Protein AF-A0A965RHY1-F1 (afdb_monomer_lite)

Structure (mmCIF, N/CA/C/O backbone):
data_AF-A0A965RHY1-F1
#
_entry.id   AF-A0A965RHY1-F1
#
loop_
_atom_site.group_PDB
_atom_site.id
_atom_site.type_symbol
_atom_site.label_atom_id
_atom_site.label_alt_id
_atom_site.label_comp_id
_atom_site.label_asym_id
_atom_site.label_entity_id
_atom_site.label_seq_id
_atom_site.pdbx_PDB_ins_code
_atom_site.Cartn_x
_atom_site.Cartn_y
_atom_site.Cartn_z
_atom_site.occupancy
_atom_site.B_iso_or_equiv
_atom_site.auth_seq_id
_atom_site.auth_comp_id
_atom_site.auth_asym_id
_atom_site.auth_atom_id
_atom_site.pdbx_PDB_model_num
ATOM 1 N N . MET A 1 1 ? 20.161 7.215 13.502 1.00 44.31 1 MET A N 1
ATOM 2 C CA . MET A 1 1 ? 18.764 6.742 13.612 1.00 44.31 1 MET A CA 1
ATOM 3 C C . MET A 1 1 ? 18.771 5.265 13.236 1.00 44.31 1 MET A C 1
ATOM 5 O O . MET A 1 1 ? 19.071 4.962 12.093 1.00 44.31 1 MET A O 1
ATOM 9 N N . TYR A 1 2 ? 18.624 4.351 14.200 1.00 38.38 2 TYR A N 1
ATOM 10 C CA . TYR A 1 2 ? 18.704 2.904 13.936 1.00 38.38 2 TYR A CA 1
ATOM 11 C C . TYR A 1 2 ? 17.594 2.466 12.966 1.00 38.38 2 TYR A C 1
ATOM 13 O O . TYR A 1 2 ? 16.475 2.972 13.097 1.00 38.38 2 TYR A O 1
ATOM 21 N N . PRO A 1 3 ? 17.850 1.528 12.032 1.00 50.66 3 PRO A N 1
ATOM 22 C CA . PRO A 1 3 ? 16.794 0.978 11.198 1.00 50.66 3 PRO A CA 1
ATOM 23 C C . PRO A 1 3 ? 15.847 0.193 12.106 1.00 50.66 3 PRO A C 1
ATOM 25 O O . PRO A 1 3 ? 16.162 -0.893 12.596 1.00 50.66 3 PRO A O 1
ATOM 28 N N . LYS A 1 4 ? 14.680 0.773 12.382 1.00 58.09 4 LYS A N 1
ATOM 29 C CA . LYS A 1 4 ? 13.580 0.050 13.012 1.00 58.09 4 LYS A CA 1
ATOM 30 C C . LYS A 1 4 ? 13.244 -1.101 12.062 1.00 58.09 4 LYS A C 1
ATOM 32 O O . LYS A 1 4 ? 13.038 -0.859 10.875 1.00 58.09 4 LYS A O 1
ATOM 37 N N . LYS A 1 5 ? 13.236 -2.348 12.546 1.00 55.41 5 LYS A N 1
ATOM 38 C CA . LYS A 1 5 ? 12.717 -3.477 11.759 1.00 55.41 5 LYS A CA 1
ATOM 39 C C . LYS A 1 5 ? 11.286 -3.117 11.357 1.00 55.41 5 LYS A C 1
ATOM 41 O O . LYS A 1 5 ? 10.420 -3.071 12.229 1.00 55.41 5 LYS A O 1
ATOM 46 N N . LEU A 1 6 ? 11.077 -2.819 10.074 1.00 58.09 6 LEU A N 1
ATOM 47 C CA . LEU A 1 6 ? 9.761 -2.514 9.520 1.00 58.09 6 LEU A CA 1
ATOM 48 C C . LEU A 1 6 ? 8.877 -3.735 9.755 1.00 58.09 6 LEU A C 1
ATOM 50 O O . LEU A 1 6 ? 9.173 -4.832 9.269 1.00 58.09 6 LEU A O 1
ATOM 54 N N . LYS A 1 7 ? 7.826 -3.566 10.552 1.00 66.31 7 LYS A N 1
ATOM 55 C CA . LYS A 1 7 ? 6.870 -4.635 10.811 1.00 66.31 7 LYS A CA 1
ATOM 56 C C . LYS A 1 7 ? 5.794 -4.514 9.750 1.00 66.31 7 LYS A C 1
ATOM 58 O O . LYS A 1 7 ? 5.064 -3.530 9.710 1.00 66.31 7 LYS A O 1
ATOM 63 N N . GLU A 1 8 ? 5.675 -5.527 8.899 1.00 77.44 8 GLU A N 1
ATOM 64 C CA . GLU A 1 8 ? 4.622 -5.559 7.888 1.00 77.44 8 GLU A CA 1
ATOM 65 C C . GLU A 1 8 ? 3.244 -5.496 8.570 1.00 77.44 8 GLU A C 1
ATOM 67 O O . GLU A 1 8 ? 2.811 -6.434 9.246 1.00 77.44 8 GLU A O 1
ATOM 72 N N . LYS A 1 9 ? 2.579 -4.340 8.451 1.00 82.81 9 LYS A N 1
ATOM 73 C CA . LYS A 1 9 ? 1.241 -4.110 9.000 1.00 82.81 9 LYS A CA 1
ATOM 74 C C . LYS A 1 9 ? 0.193 -4.622 8.031 1.00 82.81 9 LYS A C 1
ATOM 76 O O . LYS A 1 9 ? 0.269 -4.350 6.831 1.00 82.81 9 LYS A O 1
ATOM 81 N N . LYS A 1 10 ? -0.839 -5.287 8.553 1.00 91.31 10 LYS A N 1
ATOM 82 C CA . LYS A 1 10 ? -2.036 -5.620 7.770 1.00 91.31 10 LYS A CA 1
ATOM 83 C C . LYS A 1 10 ? -2.688 -4.328 7.284 1.00 91.31 10 LYS A C 1
ATOM 85 O O . LYS A 1 10 ? -2.798 -3.374 8.053 1.00 91.31 10 LYS A O 1
ATOM 90 N N . ALA A 1 11 ? -3.104 -4.305 6.024 1.00 92.12 11 ALA A N 1
ATOM 91 C CA . ALA A 1 11 ? -3.707 -3.137 5.401 1.00 92.12 11 ALA A CA 1
ATOM 92 C C . ALA A 1 11 ? -5.084 -3.487 4.836 1.00 92.12 11 ALA A C 1
ATOM 94 O O . ALA A 1 11 ? -5.270 -4.515 4.180 1.00 92.12 11 ALA A O 1
ATOM 95 N N . ILE A 1 12 ? -6.048 -2.619 5.118 1.00 94.75 12 ILE A N 1
ATOM 96 C CA . ILE A 1 12 ? -7.376 -2.619 4.522 1.00 94.75 12 ILE A CA 1
ATOM 97 C C . ILE A 1 12 ? -7.433 -1.424 3.583 1.00 94.75 12 ILE A C 1
ATOM 99 O O . ILE A 1 12 ? -7.117 -0.310 3.987 1.00 94.75 12 ILE A O 1
ATOM 103 N N . PHE A 1 13 ? -7.863 -1.655 2.353 1.00 94.62 13 PHE A N 1
ATOM 104 C CA . PHE A 1 13 ? -8.031 -0.628 1.339 1.00 94.62 13 PHE A CA 1
ATOM 105 C C . PHE A 1 13 ? -9.522 -0.383 1.131 1.00 94.62 13 PHE A C 1
ATOM 107 O O . PHE A 1 13 ? -10.298 -1.325 0.968 1.00 94.62 13 PHE A O 1
ATOM 114 N N . VAL A 1 14 ? -9.932 0.879 1.153 1.00 94.44 14 VAL A N 1
ATOM 115 C CA . VAL A 1 14 ? -11.301 1.302 0.858 1.00 94.44 14 VAL A CA 1
ATOM 116 C C . VAL A 1 14 ? -11.298 2.098 -0.435 1.00 94.44 14 VAL A C 1
ATOM 118 O O . VAL A 1 14 ? -10.583 3.093 -0.576 1.00 94.44 14 VAL A O 1
ATOM 121 N N . THR A 1 15 ? -12.129 1.654 -1.371 1.00 93.00 15 THR A N 1
ATOM 122 C CA . THR A 1 15 ? -12.329 2.254 -2.688 1.00 93.00 15 THR A CA 1
ATOM 123 C C . THR A 1 15 ? -13.782 2.650 -2.883 1.00 93.00 15 THR A C 1
ATOM 125 O O . THR A 1 15 ? -14.691 2.120 -2.247 1.00 93.00 15 THR A O 1
ATOM 128 N N . GLY A 1 16 ? -14.006 3.621 -3.758 1.00 87.88 16 GLY A N 1
ATOM 129 C CA . GLY A 1 16 ? -15.337 4.086 -4.122 1.00 87.88 16 GLY A CA 1
ATOM 130 C C . GLY A 1 16 ? -15.288 5.491 -4.701 1.00 87.88 16 GLY A C 1
ATOM 131 O O . GLY A 1 16 ? -14.321 6.236 -4.496 1.00 87.88 16 GLY A O 1
ATOM 132 N N . LEU A 1 17 ? -16.333 5.850 -5.440 1.00 86.62 17 LEU A N 1
ATOM 133 C CA . LEU A 1 17 ? -16.474 7.191 -5.993 1.00 86.62 17 LEU A CA 1
ATOM 134 C C . LEU A 1 17 ? -16.688 8.228 -4.878 1.00 86.62 17 LEU A C 1
ATOM 136 O O . LEU A 1 17 ? -17.145 7.893 -3.775 1.00 86.62 17 LEU A O 1
ATOM 140 N N . PRO A 1 18 ? -16.383 9.513 -5.141 1.00 82.38 18 PRO A N 1
ATOM 141 C CA . PRO A 1 18 ? -16.827 10.584 -4.264 1.00 82.38 18 PRO A CA 1
ATOM 142 C C . PRO A 1 18 ? -18.327 10.446 -3.988 1.00 82.38 18 PRO A C 1
ATOM 144 O O . PRO A 1 18 ? -19.103 10.199 -4.903 1.00 82.38 18 PRO A O 1
ATOM 147 N N . ARG A 1 19 ? -18.727 10.632 -2.725 1.00 83.56 19 ARG A N 1
ATOM 148 C CA . ARG A 1 19 ? -20.122 10.521 -2.251 1.00 83.56 19 ARG A CA 1
ATOM 149 C C . ARG A 1 19 ? -20.704 9.098 -2.161 1.00 83.56 19 ARG A C 1
ATOM 151 O O . ARG A 1 19 ? -21.833 8.981 -1.707 1.00 83.56 19 ARG A O 1
ATOM 158 N N . ALA A 1 20 ? -19.934 8.033 -2.399 1.00 89.38 20 ALA A N 1
ATOM 159 C CA . ALA A 1 20 ? -20.353 6.639 -2.150 1.00 89.38 20 ALA A CA 1
ATOM 160 C C . ALA A 1 20 ? -20.236 6.206 -0.666 1.00 89.38 20 ALA A C 1
ATOM 162 O O . ALA A 1 20 ? -19.943 5.057 -0.351 1.00 89.38 20 ALA A O 1
ATOM 163 N N . MET A 1 21 ? -20.370 7.148 0.277 1.00 90.81 21 MET A N 1
ATOM 164 C CA . MET A 1 21 ? -20.262 6.904 1.729 1.00 90.81 21 MET A CA 1
ATOM 16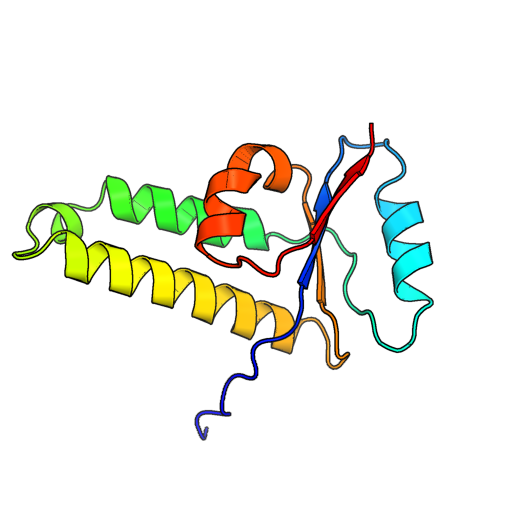5 C C . MET A 1 21 ? -18.956 6.229 2.207 1.00 90.81 21 MET A C 1
ATOM 167 O O . MET A 1 21 ? -18.888 5.726 3.327 1.00 90.81 21 MET A O 1
ATOM 171 N N . THR A 1 22 ? -17.875 6.285 1.423 1.00 91.69 22 THR A N 1
ATOM 172 C CA . THR A 1 22 ? -16.571 5.700 1.793 1.00 91.69 22 THR A CA 1
ATOM 173 C C . THR A 1 22 ? -16.006 6.285 3.087 1.00 91.69 22 THR A C 1
ATOM 175 O O . THR A 1 22 ? -15.486 5.549 3.918 1.00 91.69 22 THR A O 1
ATOM 178 N N . THR A 1 23 ? -16.172 7.591 3.322 1.00 92.38 23 THR A N 1
ATOM 179 C CA . THR A 1 23 ? -15.771 8.231 4.588 1.00 92.38 23 THR A CA 1
ATOM 180 C C . THR A 1 23 ? -16.566 7.696 5.786 1.00 92.38 23 THR A C 1
ATOM 182 O O . THR A 1 23 ? -15.985 7.479 6.845 1.00 92.38 23 THR A O 1
ATOM 185 N N . LEU A 1 24 ? -17.871 7.437 5.628 1.00 93.50 24 LEU A N 1
ATOM 186 C CA . LEU A 1 24 ? -18.691 6.853 6.696 1.00 93.50 24 LEU A CA 1
ATOM 187 C C . LEU A 1 24 ? -18.215 5.434 7.026 1.00 93.50 24 LEU A C 1
ATOM 189 O O . LEU A 1 24 ? -18.027 5.116 8.198 1.00 93.50 24 LEU A O 1
ATOM 193 N N . LEU A 1 25 ? -17.954 4.611 6.006 1.00 93.56 25 LEU A N 1
ATOM 194 C CA . LEU A 1 25 ? -17.392 3.273 6.197 1.00 93.56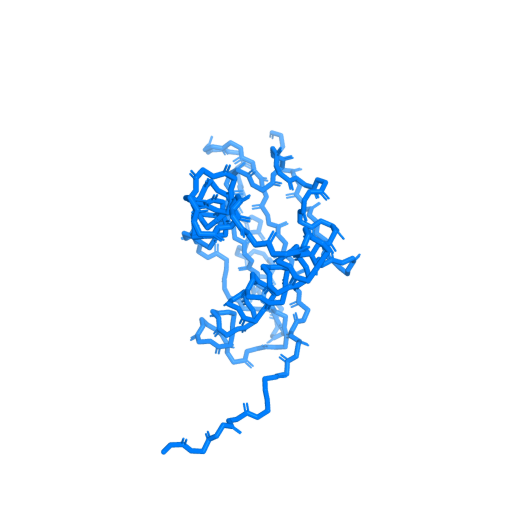 25 LEU A CA 1
ATOM 195 C C . LEU A 1 25 ? -16.048 3.331 6.937 1.00 93.56 25 LEU A C 1
ATOM 197 O O . LEU A 1 25 ? -15.842 2.575 7.885 1.00 93.56 25 LEU A O 1
ATOM 201 N N . CYS A 1 26 ? -15.152 4.243 6.548 1.00 94.12 26 CYS A N 1
ATOM 202 C CA . CYS A 1 26 ? -13.869 4.405 7.227 1.00 94.12 26 CYS A CA 1
ATOM 203 C C . CYS A 1 26 ? -14.039 4.786 8.701 1.00 94.12 26 CYS A C 1
ATOM 205 O O . CYS A 1 26 ? -13.362 4.207 9.547 1.00 94.12 26 CYS A O 1
ATOM 207 N N . ASN A 1 27 ? -14.979 5.678 9.022 1.00 94.06 27 ASN A N 1
ATOM 208 C CA . ASN A 1 27 ? -15.282 6.042 10.406 1.00 94.06 27 ASN A CA 1
ATOM 209 C C . ASN A 1 27 ? -15.838 4.852 11.204 1.00 94.06 27 ASN A C 1
ATOM 211 O O . ASN A 1 27 ? -15.427 4.630 12.341 1.00 94.06 27 ASN A O 1
ATOM 215 N N . ILE A 1 28 ? -16.718 4.038 10.611 1.00 94.75 28 ILE A N 1
ATOM 216 C CA . ILE A 1 28 ? -17.230 2.813 11.247 1.00 94.75 28 ILE A CA 1
ATOM 217 C C . ILE A 1 28 ? -16.081 1.837 11.531 1.00 94.75 28 ILE A C 1
ATOM 219 O O . ILE A 1 28 ? -15.952 1.357 12.654 1.00 94.75 28 ILE A O 1
ATOM 223 N N . LEU A 1 29 ? -15.203 1.585 10.557 1.00 94.25 29 LEU A N 1
ATOM 224 C CA . LEU A 1 29 ? -14.045 0.703 10.739 1.00 94.25 29 LEU A CA 1
ATOM 225 C C . LEU A 1 29 ? -13.058 1.249 11.783 1.00 94.25 29 LEU A C 1
ATOM 227 O O . LEU A 1 29 ? -12.528 0.481 12.587 1.00 94.25 29 LEU A O 1
ATOM 231 N N . ALA A 1 30 ? -12.848 2.566 11.815 1.00 92.50 30 ALA A N 1
ATOM 232 C CA . ALA A 1 30 ? -11.946 3.232 12.752 1.00 92.50 30 ALA A CA 1
ATOM 233 C C . ALA A 1 30 ? -12.414 3.177 14.220 1.00 92.50 30 ALA A C 1
ATOM 235 O O . ALA A 1 30 ? -11.584 3.363 15.116 1.00 92.50 30 ALA A O 1
ATOM 236 N N . ASN A 1 31 ? -13.693 2.859 14.487 1.00 94.31 31 ASN A N 1
ATOM 237 C CA . ASN A 1 31 ? -14.176 2.582 15.848 1.00 94.31 31 ASN A CA 1
ATOM 238 C C . ASN A 1 31 ? -13.499 1.347 16.464 1.00 94.31 31 ASN A C 1
ATOM 240 O O . ASN A 1 31 ? -13.401 1.237 17.684 1.00 94.31 31 ASN A O 1
ATOM 244 N N . ASN A 1 32 ? -12.993 0.417 15.648 1.00 95.56 32 ASN A N 1
ATOM 245 C CA . ASN A 1 32 ? -12.212 -0.699 16.162 1.00 95.56 32 ASN A CA 1
ATOM 246 C C . ASN A 1 32 ? -10.853 -0.187 16.698 1.00 95.56 32 ASN A C 1
ATOM 248 O O . ASN A 1 32 ? -10.093 0.443 15.950 1.00 95.56 32 ASN A O 1
ATOM 252 N N . PRO A 1 33 ? -10.470 -0.494 17.955 1.00 95.50 33 PRO A N 1
ATOM 253 C CA . PRO A 1 33 ? -9.205 -0.027 18.528 1.00 95.50 33 PRO A CA 1
ATOM 254 C C . PRO A 1 33 ? -7.972 -0.522 17.756 1.00 95.50 33 PRO A C 1
ATOM 256 O O . PRO A 1 33 ? -6.915 0.102 17.829 1.00 95.50 33 PRO A O 1
ATOM 259 N N . LYS A 1 34 ? -8.103 -1.597 16.968 1.00 95.50 34 LYS A N 1
ATOM 260 C CA . LYS A 1 34 ? -7.025 -2.161 16.146 1.00 95.50 34 LYS A CA 1
ATOM 261 C C . LYS A 1 34 ? -6.843 -1.480 14.788 1.00 95.50 34 LYS A C 1
ATOM 263 O O . LYS A 1 34 ? -5.806 -1.702 14.170 1.00 95.50 34 LYS A O 1
ATOM 268 N N . ILE A 1 35 ? -7.809 -0.689 14.313 1.00 95.50 35 ILE A N 1
ATOM 269 C CA . ILE A 1 35 ? -7.813 -0.109 12.957 1.00 95.50 35 ILE A CA 1
ATOM 270 C C . ILE A 1 35 ? -7.564 1.399 13.019 1.00 95.50 35 ILE A C 1
ATOM 272 O O . ILE A 1 35 ? -8.267 2.116 13.734 1.00 95.50 35 ILE A O 1
ATOM 276 N N . GLY A 1 36 ? -6.570 1.894 12.281 1.00 94.38 36 GLY A N 1
ATOM 277 C CA . GLY A 1 36 ? -6.228 3.321 12.219 1.00 94.38 36 GLY A CA 1
ATOM 278 C C . GLY A 1 36 ? -5.946 3.815 10.808 1.00 94.38 36 GLY A C 1
ATOM 279 O O . GLY A 1 36 ? -5.643 3.020 9.927 1.00 94.38 36 GLY A O 1
ATOM 280 N N . GLY A 1 37 ? -6.040 5.128 10.597 1.00 92.19 37 GLY A N 1
ATOM 281 C CA . GLY A 1 37 ? -6.068 5.737 9.264 1.00 92.19 37 GLY A CA 1
ATOM 282 C C . GLY A 1 37 ? -7.504 6.065 8.845 1.00 92.19 37 GLY A C 1
ATOM 283 O O . GLY A 1 37 ? -8.311 6.461 9.682 1.00 92.19 37 GLY A O 1
ATOM 284 N N . GLY A 1 38 ? -7.831 5.883 7.565 1.00 89.81 38 GLY A N 1
ATOM 285 C CA . GLY A 1 38 ? -9.173 6.121 7.008 1.00 89.81 38 GLY A CA 1
ATOM 286 C C . GLY A 1 38 ? -9.368 7.482 6.334 1.00 89.81 38 GLY A C 1
ATOM 287 O O . GLY A 1 38 ? -10.367 7.697 5.640 1.00 89.81 38 GLY A O 1
ATOM 288 N N . GLU A 1 39 ? -8.403 8.388 6.472 1.00 90.56 39 GLU A N 1
ATOM 289 C CA . GLU A 1 39 ? -8.330 9.602 5.662 1.00 90.56 39 GLU A CA 1
ATOM 290 C C . GLU A 1 39 ? -7.972 9.272 4.208 1.00 90.56 39 GLU A C 1
ATOM 292 O O . GLU A 1 39 ? -7.438 8.204 3.907 1.00 90.56 39 GLU A O 1
ATOM 297 N N . THR A 1 40 ? -8.300 10.178 3.283 1.00 92.25 40 THR A N 1
ATOM 298 C CA . THR A 1 40 ? -7.911 9.999 1.878 1.00 92.25 40 THR A CA 1
ATOM 299 C C . THR A 1 40 ? -6.391 10.054 1.784 1.00 92.25 40 THR A C 1
ATOM 301 O O . THR A 1 40 ? -5.810 11.087 2.110 1.00 92.25 40 THR A O 1
ATOM 304 N N . SER A 1 41 ? -5.754 8.976 1.331 1.00 93.31 41 SER A N 1
ATOM 305 C CA . SER A 1 41 ? -4.297 8.903 1.259 1.00 93.31 41 SER A CA 1
ATOM 306 C C . SER A 1 41 ? -3.780 9.146 -0.171 1.00 93.31 41 SER A C 1
ATOM 308 O O . SER A 1 41 ? -4.410 8.729 -1.150 1.00 93.31 41 SER A O 1
ATOM 310 N N . PRO A 1 42 ? -2.602 9.777 -0.324 1.00 94.38 42 PRO A N 1
ATOM 311 C CA . PRO A 1 42 ? -1.854 9.814 -1.579 1.00 94.38 42 PRO A CA 1
ATOM 312 C C . PRO A 1 42 ? -1.035 8.537 -1.842 1.00 94.38 42 PRO A C 1
ATOM 314 O O . PRO A 1 42 ? -0.289 8.493 -2.818 1.00 94.38 42 PRO A O 1
ATOM 317 N N . LEU A 1 43 ? -1.139 7.495 -1.003 1.00 94.69 43 LEU A N 1
ATOM 318 C CA . LEU A 1 43 ? -0.263 6.318 -1.078 1.00 94.69 43 LEU A CA 1
ATOM 319 C C . LEU A 1 43 ? -0.307 5.634 -2.450 1.00 94.69 43 LEU A C 1
ATOM 321 O O . LEU A 1 43 ? 0.730 5.234 -2.982 1.00 94.69 43 LEU A O 1
ATOM 325 N N . LEU A 1 44 ? -1.503 5.535 -3.036 1.00 93.81 44 LEU A N 1
ATOM 326 C CA . LEU A 1 44 ? -1.670 4.999 -4.382 1.00 93.81 44 LEU A CA 1
ATOM 327 C C . LEU A 1 44 ? -0.859 5.792 -5.411 1.00 93.81 44 LEU A C 1
ATOM 329 O O . LEU A 1 44 ? -0.201 5.189 -6.252 1.00 93.81 44 LEU A O 1
ATOM 333 N N . GLU A 1 45 ? -0.908 7.121 -5.349 1.00 93.62 45 GLU A N 1
ATOM 334 C CA . GLU A 1 45 ? -0.247 7.992 -6.323 1.00 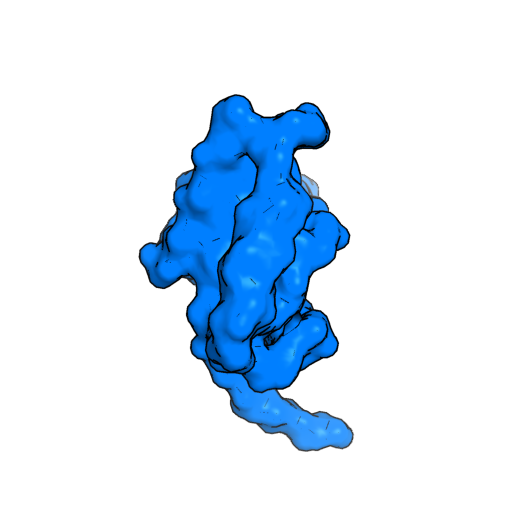93.62 45 GLU A CA 1
ATOM 335 C C . GLU A 1 45 ? 1.276 7.860 -6.234 1.00 93.62 45 GLU A C 1
ATOM 337 O O . GLU A 1 45 ? 1.956 7.861 -7.256 1.00 93.62 45 GLU A O 1
ATOM 342 N N . TYR A 1 46 ? 1.822 7.650 -5.032 1.00 94.94 46 TYR A N 1
ATOM 343 C CA . TYR A 1 46 ? 3.251 7.378 -4.856 1.00 94.94 46 TYR A CA 1
ATOM 344 C C . TYR A 1 46 ? 3.666 6.051 -5.491 1.00 94.94 46 TYR A C 1
ATOM 346 O O . TYR A 1 46 ? 4.631 5.993 -6.254 1.00 94.94 46 TYR A O 1
ATOM 354 N N . VAL A 1 47 ? 2.920 4.983 -5.206 1.00 93.44 47 VAL A N 1
ATOM 355 C CA . VAL A 1 47 ? 3.204 3.641 -5.731 1.00 93.44 47 VAL A CA 1
ATOM 356 C C . VAL A 1 47 ? 3.006 3.592 -7.251 1.00 93.44 47 VAL A C 1
ATOM 358 O O . VAL A 1 47 ? 3.815 3.010 -7.975 1.00 93.44 47 VAL A O 1
ATOM 361 N N . TYR A 1 48 ? 1.957 4.237 -7.755 1.00 90.44 48 TYR A N 1
ATOM 362 C CA . TYR A 1 48 ? 1.657 4.281 -9.180 1.00 90.44 48 TYR A CA 1
ATOM 363 C C . TYR A 1 48 ? 2.622 5.185 -9.956 1.00 90.44 48 TYR A C 1
ATOM 365 O O . TYR A 1 48 ? 3.108 4.791 -11.016 1.00 90.44 48 TYR A O 1
ATOM 373 N N . GLY A 1 49 ? 2.971 6.350 -9.408 1.00 92.50 49 GLY A N 1
ATOM 374 C CA . GLY A 1 49 ? 4.004 7.217 -9.975 1.00 92.50 49 GLY A CA 1
ATOM 375 C C . GLY A 1 49 ? 5.355 6.505 -10.064 1.00 92.50 49 GLY A C 1
ATOM 376 O O . GLY A 1 49 ? 6.024 6.565 -11.095 1.00 92.50 49 GLY A O 1
ATOM 377 N N . ALA A 1 50 ? 5.717 5.729 -9.038 1.00 93.56 50 ALA A N 1
ATOM 378 C CA . ALA A 1 50 ? 6.916 4.897 -9.079 1.00 93.56 50 ALA A CA 1
ATOM 379 C C . ALA A 1 50 ? 6.851 3.832 -10.188 1.00 93.56 50 ALA A C 1
ATOM 381 O O . ALA A 1 50 ? 7.836 3.630 -10.895 1.00 93.56 50 ALA A O 1
ATOM 382 N N . ARG A 1 51 ? 5.689 3.198 -10.402 1.00 91.56 51 ARG A N 1
ATOM 383 C CA . ARG A 1 51 ? 5.481 2.236 -11.502 1.00 91.56 51 ARG A CA 1
ATOM 384 C C . ARG A 1 51 ? 5.644 2.877 -12.880 1.00 91.56 51 ARG A C 1
ATOM 386 O O . ARG A 1 51 ? 6.204 2.255 -13.786 1.00 91.56 51 ARG A O 1
ATOM 393 N N . TYR A 1 52 ? 5.151 4.102 -13.049 1.00 91.75 52 TYR A N 1
ATOM 394 C CA . TYR A 1 52 ? 5.345 4.848 -14.288 1.00 91.75 52 TYR A CA 1
ATOM 395 C C . TYR A 1 52 ? 6.836 5.078 -14.563 1.00 91.75 52 TYR A C 1
ATOM 397 O O . TYR A 1 52 ? 7.291 4.811 -15.675 1.00 91.75 52 TYR A O 1
ATOM 405 N N . ASN A 1 53 ? 7.604 5.492 -13.551 1.00 93.56 53 ASN A N 1
ATOM 406 C CA . ASN A 1 53 ? 9.052 5.667 -13.687 1.00 93.56 53 ASN A CA 1
ATOM 407 C C . ASN A 1 53 ? 9.754 4.342 -13.994 1.00 93.56 53 ASN A C 1
ATOM 409 O O . ASN A 1 53 ? 10.510 4.272 -14.955 1.00 93.56 53 ASN A O 1
ATOM 413 N N . PHE A 1 54 ? 9.413 3.267 -13.279 1.00 92.12 54 PHE A N 1
ATOM 414 C CA . PHE A 1 54 ? 9.949 1.930 -13.546 1.00 92.12 54 PHE A CA 1
ATOM 415 C C . PHE A 1 54 ? 9.819 1.521 -15.024 1.00 92.12 54 PHE A C 1
ATOM 417 O O . PHE A 1 54 ? 10.739 0.956 -15.598 1.00 92.12 54 PHE A O 1
ATOM 424 N N . SER A 1 55 ? 8.704 1.870 -15.669 1.00 90.06 55 SER A N 1
ATOM 425 C CA . SER A 1 55 ? 8.453 1.503 -17.070 1.00 90.06 55 SER A CA 1
ATOM 426 C C . SER A 1 55 ? 9.182 2.399 -18.085 1.00 90.06 55 SER A C 1
ATOM 428 O O . SER A 1 55 ? 9.381 2.006 -19.236 1.00 90.06 55 SER A O 1
ATOM 430 N N . ASN A 1 56 ? 9.543 3.627 -17.704 1.00 91.94 56 ASN A N 1
ATOM 431 C CA . ASN A 1 56 ? 9.968 4.660 -18.653 1.00 91.94 56 ASN A CA 1
ATOM 432 C C . ASN A 1 56 ? 11.433 5.074 -18.522 1.00 91.94 56 ASN A C 1
ATOM 434 O O . ASN A 1 56 ? 12.024 5.475 -19.528 1.00 91.94 56 ASN A O 1
ATOM 438 N N . THR A 1 57 ? 12.010 4.942 -17.332 1.00 92.00 57 THR A N 1
ATOM 439 C CA . THR A 1 57 ? 13.368 5.370 -17.002 1.00 92.00 57 THR A CA 1
ATOM 440 C C . THR A 1 57 ? 14.424 4.562 -17.785 1.00 92.00 57 THR A C 1
ATOM 442 O O . THR A 1 57 ? 14.388 3.328 -17.746 1.00 92.00 57 THR A O 1
ATOM 445 N N . PRO A 1 58 ? 15.358 5.220 -18.508 1.00 91.44 58 PRO A N 1
ATOM 446 C CA . PRO A 1 58 ? 16.401 4.547 -19.289 1.00 91.44 58 PRO A CA 1
ATOM 447 C C . PRO A 1 58 ? 17.249 3.565 -18.479 1.00 91.44 58 PRO A C 1
ATOM 449 O O . PRO A 1 58 ? 17.560 2.493 -18.979 1.00 91.44 58 PRO A O 1
ATOM 452 N N . GLU A 1 59 ? 17.550 3.891 -17.225 1.00 90.12 59 GLU A N 1
ATOM 453 C CA . GLU A 1 59 ? 18.371 3.094 -16.312 1.00 90.12 59 GLU A CA 1
ATOM 454 C C . GLU A 1 59 ? 17.756 1.716 -16.039 1.00 90.12 59 GLU A C 1
ATOM 456 O O . GLU A 1 59 ? 18.476 0.723 -15.956 1.00 90.12 59 GLU A O 1
ATOM 461 N N . VAL A 1 60 ? 16.422 1.642 -15.962 1.00 88.81 60 VAL A N 1
ATOM 462 C CA . VAL A 1 60 ? 15.702 0.366 -15.829 1.00 88.81 60 VAL A CA 1
ATOM 463 C C . VAL A 1 60 ? 15.749 -0.410 -17.145 1.00 88.81 60 VAL A C 1
ATOM 465 O O . VAL A 1 60 ? 15.954 -1.620 -17.138 1.00 88.81 60 VAL A O 1
ATOM 468 N N . LYS A 1 61 ? 15.619 0.280 -18.286 1.00 86.62 61 LYS A N 1
ATOM 469 C CA . LYS A 1 61 ? 15.652 -0.334 -19.627 1.00 86.62 61 LYS A CA 1
ATOM 470 C C . LYS A 1 61 ? 17.038 -0.846 -20.021 1.00 86.62 61 LYS A C 1
ATOM 472 O O . LYS A 1 61 ? 17.132 -1.782 -20.806 1.00 86.62 61 LYS A O 1
ATOM 477 N N . SER A 1 62 ? 18.099 -0.228 -19.507 1.00 89.19 62 SER A N 1
ATOM 478 C CA . SER A 1 62 ? 19.490 -0.621 -19.750 1.00 89.19 62 SER A CA 1
ATOM 479 C C . SER A 1 62 ? 20.023 -1.641 -18.741 1.00 89.19 62 SER A C 1
ATOM 481 O O . SER A 1 62 ? 21.200 -1.994 -18.806 1.00 89.19 62 SER A O 1
ATOM 483 N N . ALA A 1 63 ? 19.209 -2.069 -17.773 1.00 87.62 63 ALA A N 1
ATOM 484 C CA . ALA A 1 63 ? 19.638 -3.021 -16.761 1.00 87.62 63 ALA A CA 1
ATOM 485 C C . ALA A 1 63 ? 19.944 -4.396 -17.375 1.00 87.62 63 ALA A C 1
ATOM 487 O O . ALA A 1 63 ? 19.268 -4.853 -18.293 1.00 87.62 63 ALA A O 1
ATOM 488 N N . LEU A 1 64 ? 20.954 -5.077 -16.826 1.00 81.94 64 LEU A N 1
ATOM 489 C CA . LEU A 1 64 ? 21.387 -6.401 -17.291 1.00 81.94 64 LEU A CA 1
ATOM 490 C C . LEU A 1 64 ? 20.339 -7.495 -17.029 1.00 81.94 64 LEU A C 1
ATOM 492 O O . LEU A 1 64 ? 20.296 -8.489 -17.749 1.00 81.94 64 LEU A O 1
ATOM 496 N N . SER A 1 65 ? 19.505 -7.313 -16.003 1.00 91.50 65 SER A N 1
ATOM 497 C CA . SER A 1 65 ? 18.464 -8.257 -15.603 1.00 91.50 65 SER A CA 1
ATOM 498 C C . SER A 1 65 ? 17.148 -7.532 -15.340 1.00 91.50 65 SER A C 1
ATOM 500 O O . SER A 1 65 ? 17.018 -6.745 -14.400 1.00 91.50 65 SER A O 1
ATOM 502 N N . GLU A 1 66 ? 16.139 -7.840 -16.153 1.00 87.44 66 GLU A N 1
ATOM 503 C CA . GLU A 1 66 ? 14.769 -7.350 -15.965 1.00 87.44 66 GLU A CA 1
ATOM 504 C C . GLU A 1 66 ? 14.152 -7.883 -14.660 1.00 87.44 66 GLU A C 1
ATOM 506 O O . GLU A 1 66 ? 13.406 -7.178 -13.975 1.00 87.44 66 GLU A O 1
ATOM 511 N N . MET A 1 67 ? 14.502 -9.118 -14.285 1.00 89.50 67 MET A N 1
ATOM 512 C CA . MET A 1 67 ? 14.001 -9.771 -13.076 1.00 89.50 67 MET A CA 1
ATOM 513 C C . MET A 1 67 ? 14.490 -9.051 -11.817 1.00 89.50 67 MET A C 1
ATOM 515 O O . MET A 1 67 ? 13.679 -8.697 -10.967 1.00 89.50 67 MET A O 1
ATOM 519 N N . GLU A 1 68 ? 15.789 -8.747 -11.734 1.00 90.50 68 GLU A N 1
ATOM 520 C CA . GLU A 1 68 ? 16.365 -8.049 -10.575 1.00 90.50 68 GLU A CA 1
ATOM 521 C C . GLU A 1 68 ? 15.774 -6.647 -10.403 1.00 90.50 68 GLU A C 1
ATOM 523 O O . GLU A 1 68 ? 15.493 -6.219 -9.279 1.00 90.50 68 GLU A O 1
ATOM 528 N N . MET A 1 69 ? 15.541 -5.936 -11.512 1.00 92.00 69 MET A N 1
ATOM 529 C CA . MET A 1 69 ? 14.896 -4.624 -11.478 1.00 92.00 69 MET A CA 1
ATOM 530 C C . MET A 1 69 ? 13.445 -4.726 -11.018 1.00 92.00 69 MET A C 1
ATOM 532 O O . MET A 1 69 ? 13.010 -3.935 -10.179 1.00 92.00 69 MET A O 1
ATOM 536 N N . THR A 1 70 ? 12.707 -5.711 -11.531 1.00 91.44 70 THR A N 1
ATOM 537 C CA . THR A 1 70 ? 11.316 -5.955 -11.136 1.00 91.44 70 THR A CA 1
ATOM 538 C C . THR A 1 70 ? 11.220 -6.285 -9.650 1.00 91.44 70 THR A C 1
ATOM 540 O O . THR A 1 70 ? 10.429 -5.662 -8.942 1.00 91.44 70 THR A O 1
ATOM 543 N N . ASP A 1 71 ? 12.058 -7.187 -9.144 1.00 92.06 71 ASP A N 1
ATOM 544 C CA . ASP A 1 71 ? 12.059 -7.577 -7.731 1.00 92.06 71 ASP A CA 1
ATOM 545 C C . ASP A 1 71 ? 12.462 -6.411 -6.821 1.00 92.06 71 ASP A C 1
ATOM 547 O O . ASP A 1 71 ? 11.812 -6.157 -5.801 1.00 92.06 71 ASP A O 1
ATOM 551 N N . SER A 1 72 ? 13.473 -5.634 -7.223 1.00 92.69 72 SER A N 1
ATOM 552 C CA . SER A 1 72 ? 13.898 -4.429 -6.501 1.00 92.69 72 SER A CA 1
ATOM 553 C C . SER A 1 72 ? 12.793 -3.372 -6.459 1.00 92.69 72 SER A C 1
ATOM 555 O O . SER A 1 72 ? 12.546 -2.761 -5.415 1.00 92.69 72 SER A O 1
ATOM 557 N N . PHE A 1 73 ? 12.074 -3.182 -7.566 1.00 94.25 73 PHE A N 1
ATOM 558 C CA . PHE A 1 73 ? 10.935 -2.272 -7.643 1.00 94.25 73 PHE A CA 1
ATOM 559 C C . PHE A 1 73 ? 9.766 -2.735 -6.761 1.00 94.25 73 PHE A C 1
ATOM 561 O O . PHE A 1 73 ? 9.197 -1.940 -6.007 1.00 94.25 73 PHE A O 1
ATOM 568 N N . MET A 1 74 ? 9.439 -4.028 -6.787 1.00 92.88 74 MET A N 1
ATOM 569 C CA . MET A 1 74 ? 8.401 -4.598 -5.925 1.00 92.88 74 MET A CA 1
ATOM 570 C C . MET A 1 74 ? 8.767 -4.442 -4.441 1.00 92.88 74 MET A C 1
ATOM 572 O O . MET A 1 74 ? 7.917 -4.052 -3.633 1.00 92.88 74 MET A O 1
ATOM 576 N N . ALA A 1 75 ? 10.036 -4.662 -4.081 1.00 92.69 75 ALA A N 1
ATOM 577 C CA . ALA A 1 75 ? 10.547 -4.438 -2.731 1.00 92.69 75 ALA A CA 1
ATOM 578 C C . ALA A 1 75 ? 10.484 -2.956 -2.321 1.00 92.69 75 ALA A C 1
ATOM 580 O O . ALA A 1 75 ? 10.063 -2.654 -1.200 1.00 92.69 75 ALA A O 1
ATOM 581 N N . PHE A 1 76 ? 10.822 -2.031 -3.227 1.00 94.44 76 PHE A N 1
ATOM 582 C CA . PHE A 1 76 ? 10.697 -0.587 -3.011 1.00 94.44 76 PHE A CA 1
ATOM 583 C C . PHE A 1 76 ? 9.248 -0.185 -2.713 1.00 94.44 76 PHE A C 1
ATOM 585 O O . PHE A 1 76 ? 8.982 0.454 -1.692 1.00 94.44 76 PHE A O 1
ATOM 592 N N . CYS A 1 77 ? 8.295 -0.611 -3.548 1.00 94.62 77 CYS A N 1
ATOM 593 C CA . CYS A 1 77 ? 6.878 -0.328 -3.332 1.00 94.62 77 CYS A CA 1
ATOM 594 C C . CYS A 1 77 ? 6.379 -0.920 -2.008 1.00 94.62 77 CYS A C 1
ATOM 596 O O . CYS A 1 77 ? 5.731 -0.220 -1.229 1.00 94.62 77 CYS A O 1
ATOM 598 N N . LYS A 1 78 ? 6.719 -2.181 -1.711 1.00 92.12 78 LYS A N 1
ATOM 599 C CA . LYS A 1 78 ? 6.310 -2.847 -0.466 1.00 92.12 78 LYS A CA 1
ATOM 600 C C . LYS A 1 78 ? 6.885 -2.147 0.774 1.00 92.12 78 LYS A C 1
ATOM 602 O O . LYS A 1 78 ? 6.154 -1.884 1.732 1.00 92.12 78 LYS A O 1
ATOM 607 N N . GLY A 1 79 ? 8.174 -1.811 0.752 1.00 92.38 79 GLY A N 1
ATOM 608 C CA . GLY A 1 79 ? 8.858 -1.085 1.824 1.00 92.38 79 GLY A CA 1
ATOM 609 C C . GLY A 1 79 ? 8.306 0.327 2.032 1.00 92.38 79 GLY A C 1
ATOM 610 O O . GLY A 1 79 ? 8.047 0.722 3.172 1.00 92.38 79 GLY A O 1
ATOM 611 N N . GLY A 1 80 ? 8.049 1.054 0.941 1.00 92.69 80 GLY A N 1
ATOM 612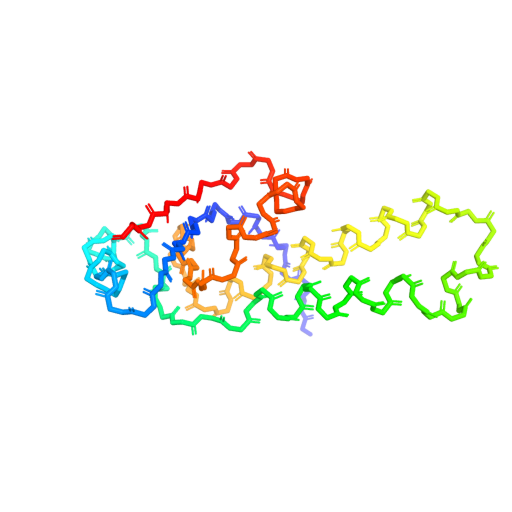 C CA . GLY A 1 80 ? 7.423 2.376 0.964 1.00 92.69 80 GLY A CA 1
ATOM 613 C C . GLY A 1 80 ? 6.015 2.347 1.561 1.00 92.69 80 GLY A C 1
ATOM 614 O O . GLY A 1 80 ? 5.723 3.128 2.465 1.00 92.69 80 GLY A O 1
ATOM 615 N N . MET A 1 81 ? 5.168 1.398 1.142 1.00 92.50 81 MET A N 1
ATOM 616 C CA . MET A 1 81 ? 3.817 1.225 1.695 1.00 92.50 81 MET A CA 1
ATOM 617 C C . MET A 1 81 ? 3.834 0.905 3.191 1.00 92.50 81 MET A C 1
ATOM 619 O O . MET A 1 81 ? 3.083 1.507 3.959 1.00 92.50 81 MET A O 1
ATOM 623 N N . ASN A 1 82 ? 4.699 -0.017 3.619 1.00 92.00 82 ASN A N 1
ATOM 624 C CA . ASN A 1 82 ? 4.810 -0.388 5.030 1.00 92.00 82 ASN A CA 1
ATOM 625 C C . ASN A 1 82 ? 5.304 0.788 5.883 1.00 92.00 82 ASN A C 1
ATOM 627 O O . ASN A 1 82 ? 4.727 1.068 6.932 1.00 92.00 82 ASN A O 1
ATOM 631 N N . SER A 1 83 ? 6.322 1.510 5.409 1.00 92.50 83 SER A N 1
ATOM 632 C CA . SER A 1 83 ? 6.867 2.674 6.119 1.00 92.50 83 SER A CA 1
ATOM 633 C C . SER A 1 83 ? 5.841 3.802 6.216 1.00 92.50 83 SER A C 1
ATOM 635 O O . SER A 1 83 ? 5.692 4.413 7.270 1.00 92.50 83 SER A O 1
ATOM 637 N N . TYR A 1 84 ? 5.087 4.043 5.141 1.00 93.62 84 TYR A N 1
ATOM 638 C CA . TYR A 1 84 ? 3.998 5.015 5.130 1.00 93.62 84 TYR A CA 1
ATOM 639 C C . TYR A 1 84 ? 2.915 4.654 6.159 1.00 93.62 84 TYR A C 1
ATOM 641 O O . TYR A 1 84 ? 2.563 5.471 7.007 1.00 93.62 84 TYR A O 1
ATOM 649 N N . ALA A 1 85 ? 2.445 3.403 6.151 1.00 92.88 85 ALA A N 1
ATOM 650 C CA . ALA A 1 85 ? 1.437 2.912 7.091 1.00 92.88 85 ALA A CA 1
ATOM 651 C C . ALA A 1 85 ? 1.875 3.031 8.565 1.00 92.88 85 ALA A C 1
ATOM 653 O O . ALA A 1 85 ? 1.063 3.372 9.428 1.00 92.88 85 ALA A O 1
ATOM 654 N N . GLU A 1 86 ? 3.152 2.768 8.864 1.00 92.38 86 GLU A N 1
ATOM 655 C CA . GLU A 1 86 ? 3.712 2.919 10.213 1.00 92.38 86 GLU A CA 1
ATOM 656 C C . GLU A 1 86 ? 3.717 4.369 10.711 1.00 92.38 86 GLU A C 1
ATOM 658 O O . GLU A 1 86 ? 3.516 4.585 11.907 1.00 92.38 86 GLU A O 1
ATOM 663 N N . GLN A 1 87 ? 3.927 5.345 9.821 1.00 93.44 87 GLN A N 1
ATOM 664 C CA . GLN A 1 87 ? 3.914 6.767 10.184 1.00 93.44 87 GLN A CA 1
ATOM 665 C C . GLN A 1 87 ? 2.496 7.309 10.378 1.00 93.44 87 GLN A C 1
ATOM 667 O O . GLN A 1 87 ? 2.278 8.146 11.249 1.00 93.44 87 GLN A O 1
ATOM 672 N N . ILE A 1 88 ? 1.519 6.821 9.606 1.00 93.06 88 ILE A N 1
ATOM 673 C CA . ILE A 1 88 ? 0.129 7.289 9.714 1.00 93.06 88 ILE A CA 1
ATOM 674 C C . ILE A 1 88 ? -0.558 6.765 10.977 1.00 93.06 88 ILE A C 1
ATOM 676 O O . ILE A 1 88 ? -1.380 7.460 11.573 1.00 93.06 88 ILE A O 1
ATOM 680 N N . THR A 1 89 ? -0.273 5.530 11.401 1.00 92.06 89 THR A N 1
ATOM 681 C CA . THR A 1 89 ? -0.932 4.978 12.586 1.00 92.06 89 THR A CA 1
ATOM 682 C C . THR A 1 89 ? -0.053 4.037 13.391 1.00 92.06 89 THR A C 1
ATOM 684 O O . THR A 1 89 ? 0.652 3.175 12.864 1.00 92.06 89 THR A O 1
ATOM 687 N N . THR A 1 90 ? -0.175 4.126 14.714 1.00 91.69 90 THR A N 1
ATOM 688 C CA . THR A 1 90 ? 0.422 3.173 15.655 1.00 91.69 90 THR A CA 1
ATOM 689 C C . THR A 1 90 ? -0.392 1.883 15.781 1.00 91.69 90 THR A C 1
ATOM 691 O O . THR A 1 90 ? 0.163 0.869 16.204 1.00 91.69 90 THR A O 1
ATOM 694 N N . LYS A 1 91 ? -1.663 1.878 15.348 1.00 92.69 91 LYS A N 1
ATOM 695 C CA . LYS A 1 91 ? -2.579 0.730 15.445 1.00 92.69 91 LYS A CA 1
ATOM 696 C C . LYS A 1 91 ? -2.134 -0.465 14.586 1.00 92.69 91 LYS A C 1
ATOM 698 O O . LYS A 1 91 ? -1.299 -0.333 13.692 1.00 92.69 91 LYS A O 1
ATOM 703 N N . GLU A 1 92 ? -2.665 -1.650 14.886 1.00 92.88 92 GLU A N 1
ATOM 704 C CA . GLU A 1 92 ? -2.249 -2.921 14.268 1.00 92.88 92 GLU A CA 1
ATOM 705 C C . GLU A 1 92 ? -2.556 -2.981 12.764 1.00 92.88 92 GLU A C 1
ATOM 707 O O . GLU A 1 92 ? -1.741 -3.477 11.983 1.00 92.88 92 GLU A O 1
ATOM 712 N N . ILE A 1 93 ? -3.723 -2.472 12.370 1.00 94.00 93 ILE A N 1
ATOM 713 C CA . ILE A 1 93 ? -4.237 -2.523 11.005 1.00 94.00 93 ILE A CA 1
ATOM 714 C C . ILE A 1 93 ? -4.295 -1.104 10.452 1.00 94.00 93 ILE A C 1
ATOM 716 O O . ILE A 1 93 ? -4.938 -0.223 11.030 1.00 94.00 93 ILE A O 1
ATOM 720 N N . TYR A 1 94 ? -3.645 -0.904 9.312 1.00 94.56 94 TYR A N 1
ATOM 721 C CA . TYR A 1 94 ? -3.721 0.339 8.565 1.00 94.56 94 TYR A CA 1
ATOM 722 C C . TYR A 1 94 ? -4.944 0.335 7.643 1.00 94.56 94 TYR A C 1
ATOM 724 O O . TYR A 1 94 ? -5.187 -0.634 6.927 1.00 94.56 94 TYR A O 1
ATOM 732 N N . LEU A 1 95 ? -5.720 1.411 7.677 1.00 95.69 95 LEU A N 1
ATOM 733 C CA . LEU A 1 95 ? -6.858 1.653 6.808 1.00 95.69 95 LEU A CA 1
ATOM 734 C C . LEU A 1 95 ? -6.480 2.731 5.798 1.00 95.69 95 LEU A C 1
ATOM 736 O O . LEU A 1 95 ? -6.378 3.911 6.138 1.00 95.69 95 LEU A O 1
ATOM 740 N N . ASP A 1 96 ? -6.292 2.312 4.559 1.00 95.12 96 ASP A N 1
ATOM 741 C CA . ASP A 1 96 ? -6.043 3.193 3.434 1.00 95.12 96 ASP A CA 1
ATOM 742 C C . ASP A 1 96 ? -7.351 3.488 2.696 1.00 95.12 96 ASP A C 1
ATOM 744 O O . ASP A 1 96 ? -8.177 2.594 2.488 1.00 95.12 96 ASP A O 1
ATOM 748 N N . LYS A 1 97 ? -7.544 4.741 2.283 1.00 94.06 97 LYS A N 1
ATOM 749 C CA . LYS A 1 97 ? -8.687 5.142 1.468 1.00 94.06 97 LYS A CA 1
ATOM 750 C C . LYS A 1 97 ? -8.207 5.882 0.228 1.00 94.06 97 LYS A C 1
ATOM 752 O O . LYS A 1 97 ? -7.727 7.012 0.314 1.00 94.06 97 LYS A O 1
ATOM 757 N N . SER A 1 98 ? -8.464 5.300 -0.937 1.00 93.19 98 SER A N 1
ATOM 758 C CA . SER A 1 98 ? -8.296 5.973 -2.224 1.00 93.19 98 SER A CA 1
ATOM 759 C C . SER A 1 98 ? -9.300 5.439 -3.233 1.00 93.19 98 SER A C 1
ATOM 761 O O . SER A 1 98 ? -9.541 4.237 -3.326 1.00 93.19 98 SER A O 1
ATOM 763 N N . ARG A 1 99 ? -9.858 6.338 -4.049 1.00 90.75 99 ARG A N 1
ATOM 764 C CA . ARG A 1 99 ? -10.762 5.969 -5.148 1.00 90.75 99 ARG A CA 1
ATOM 765 C C . ARG A 1 99 ? -10.094 5.043 -6.169 1.00 90.75 99 ARG A C 1
ATOM 767 O O . ARG A 1 99 ? -10.778 4.265 -6.820 1.00 90.75 99 ARG A O 1
ATOM 774 N N . GLY A 1 100 ? -8.770 5.134 -6.313 1.00 90.06 100 GLY A N 1
ATOM 775 C CA . GLY A 1 100 ? -8.055 4.510 -7.420 1.00 90.06 100 GLY A CA 1
ATOM 776 C C . GLY A 1 100 ? -7.572 3.083 -7.169 1.00 90.06 100 GLY A C 1
ATOM 777 O O . GLY A 1 100 ? -7.232 2.406 -8.135 1.00 90.06 100 GLY A O 1
ATOM 778 N N . TRP A 1 101 ? -7.566 2.575 -5.926 1.00 91.12 101 TRP A N 1
ATOM 779 C CA . TRP A 1 101 ? -7.030 1.229 -5.658 1.00 91.12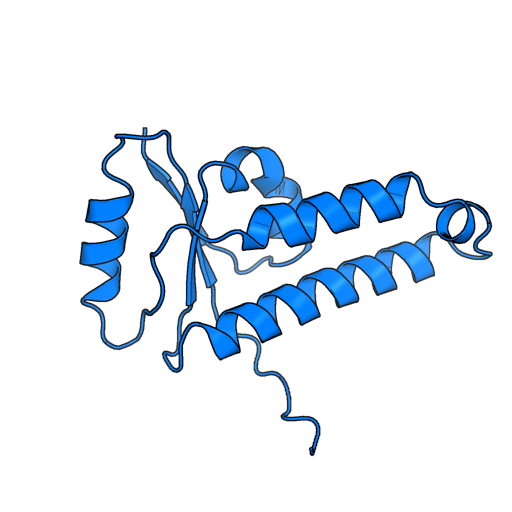 101 TRP A CA 1
ATOM 780 C C . TRP A 1 101 ? -7.768 0.126 -6.412 1.00 91.12 101 TRP A C 1
ATOM 782 O O . TRP A 1 101 ? -7.170 -0.901 -6.714 1.00 91.12 101 TRP A O 1
ATOM 792 N N . ILE A 1 102 ? -9.043 0.331 -6.755 1.00 89.25 102 ILE A N 1
ATOM 793 C CA . ILE A 1 102 ? -9.818 -0.645 -7.523 1.00 89.25 102 ILE A CA 1
ATOM 794 C C . ILE A 1 102 ? -9.300 -0.774 -8.959 1.00 89.25 102 ILE A C 1
ATOM 796 O O . ILE A 1 102 ? -9.215 -1.883 -9.478 1.00 89.25 102 ILE A O 1
ATOM 800 N N . HIS A 1 103 ? -8.862 0.331 -9.573 1.00 88.25 103 HIS A N 1
ATOM 801 C CA . HIS A 1 103 ? -8.289 0.326 -10.922 1.00 88.25 103 HIS A CA 1
ATOM 802 C C . HIS A 1 103 ? -6.953 -0.421 -10.979 1.00 88.25 103 HIS A C 1
ATOM 804 O O . HIS A 1 103 ? -6.588 -0.959 -12.021 1.00 88.25 103 HIS A O 1
ATOM 810 N N . TYR A 1 104 ? -6.247 -0.497 -9.850 1.00 87.69 104 TYR A N 1
ATOM 811 C CA . TYR A 1 104 ? -4.935 -1.132 -9.739 1.00 87.69 104 TYR A CA 1
ATOM 812 C C . TYR A 1 104 ? -4.937 -2.363 -8.826 1.00 87.69 104 TYR A C 1
ATOM 814 O O . TYR A 1 104 ? -3.872 -2.809 -8.398 1.00 87.69 104 TYR A O 1
ATOM 822 N N . ALA A 1 105 ? -6.108 -2.947 -8.550 1.00 88.50 105 ALA A N 1
ATOM 823 C CA . ALA A 1 105 ? -6.244 -4.081 -7.636 1.00 88.50 105 ALA A CA 1
ATOM 824 C C . ALA A 1 105 ? -5.340 -5.280 -7.999 1.00 88.50 105 ALA A C 1
ATOM 826 O O . ALA A 1 105 ? -4.696 -5.810 -7.093 1.00 88.50 105 ALA A O 1
ATOM 827 N N . PRO A 1 106 ? -5.164 -5.665 -9.285 1.00 90.25 106 PRO A N 1
ATOM 828 C CA . PRO A 1 106 ? -4.238 -6.742 -9.639 1.00 90.25 106 PRO A CA 1
ATOM 829 C C . PRO A 1 106 ? -2.785 -6.450 -9.243 1.00 90.25 106 PRO A C 1
ATOM 831 O O . PRO A 1 106 ? -2.063 -7.351 -8.829 1.00 90.25 106 PRO A O 1
ATOM 834 N N . PHE A 1 107 ? -2.347 -5.193 -9.355 1.00 89.75 107 PHE A N 1
ATOM 835 C CA . PHE A 1 107 ? -0.999 -4.790 -8.955 1.00 89.75 107 PHE A CA 1
ATOM 836 C C . PHE A 1 107 ? -0.861 -4.745 -7.431 1.00 89.75 107 PHE A C 1
ATOM 838 O O . PHE A 1 107 ? 0.116 -5.256 -6.886 1.00 89.75 107 PHE A O 1
ATOM 845 N N . LEU A 1 108 ? -1.878 -4.219 -6.743 1.00 90.69 108 LEU A N 1
ATOM 846 C CA . LEU A 1 108 ? -1.948 -4.233 -5.286 1.00 90.69 108 LEU A CA 1
ATOM 847 C C . LEU A 1 108 ? -1.831 -5.659 -4.736 1.00 90.69 108 LEU A C 1
ATOM 849 O O . LEU A 1 108 ? -1.025 -5.890 -3.844 1.00 90.69 108 LEU A O 1
ATOM 853 N N . TRP A 1 109 ? -2.571 -6.623 -5.286 1.00 90.88 109 TRP A N 1
ATOM 854 C CA . TRP A 1 109 ? -2.525 -8.011 -4.814 1.00 90.88 109 TRP A CA 1
ATOM 855 C C . TRP A 1 109 ? -1.215 -8.732 -5.132 1.00 90.88 109 TRP A C 1
ATOM 857 O O . TRP A 1 109 ? -0.829 -9.625 -4.384 1.00 90.88 109 TRP A O 1
ATOM 867 N N . LYS A 1 110 ? -0.489 -8.324 -6.181 1.00 89.94 110 LYS A N 1
ATOM 868 C CA . LYS A 1 110 ? 0.884 -8.801 -6.412 1.00 89.94 110 LYS A CA 1
ATOM 869 C C . LYS A 1 110 ? 1.855 -8.287 -5.345 1.0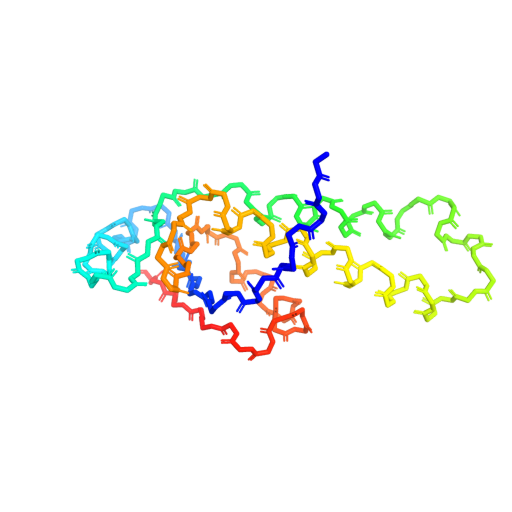0 89.94 110 LYS A C 1
ATOM 871 O O . LYS A 1 110 ? 2.707 -9.040 -4.891 1.00 89.94 110 LYS A O 1
ATOM 876 N N . LEU A 1 111 ? 1.728 -7.022 -4.941 1.00 88.62 111 LEU A N 1
ATOM 877 C CA . LEU A 1 111 ? 2.565 -6.413 -3.896 1.00 88.62 111 LEU A CA 1
ATOM 878 C C . LEU A 1 111 ? 2.209 -6.908 -2.487 1.00 88.62 111 LEU A C 1
ATOM 880 O O . LEU A 1 111 ? 3.080 -7.101 -1.638 1.00 88.62 111 LEU A O 1
ATOM 884 N N . ARG A 1 112 ? 0.910 -7.059 -2.237 1.00 87.38 112 ARG A N 1
ATOM 885 C CA . ARG A 1 112 ? 0.292 -7.338 -0.941 1.00 87.38 112 ARG A CA 1
ATOM 886 C C . ARG A 1 112 ? -0.805 -8.393 -1.130 1.00 87.38 112 ARG A C 1
ATOM 888 O O . ARG A 1 112 ? -1.982 -8.040 -1.242 1.00 87.38 112 ARG A O 1
ATOM 895 N N . PRO A 1 113 ? -0.455 -9.691 -1.149 1.00 87.06 113 PRO A N 1
ATOM 896 C CA . PRO A 1 113 ? -1.443 -10.765 -1.283 1.00 87.06 113 PRO A CA 1
ATOM 897 C C . PRO A 1 113 ? -2.463 -10.807 -0.134 1.00 87.06 113 PRO A C 1
ATOM 899 O O . PRO A 1 113 ? -3.559 -11.334 -0.287 1.00 87.06 113 PRO A O 1
ATOM 902 N N . ASP A 1 114 ? -2.117 -10.232 1.021 1.00 86.69 114 ASP A N 1
ATOM 903 C CA . ASP A 1 114 ? -2.974 -10.116 2.203 1.00 86.69 114 ASP A CA 1
ATOM 904 C C . ASP A 1 114 ? -3.984 -8.953 2.128 1.00 86.69 114 ASP A C 1
ATOM 906 O O . ASP A 1 114 ? -4.839 -8.824 3.011 1.00 86.69 114 ASP A O 1
ATOM 910 N N . ALA A 1 115 ? -3.881 -8.089 1.111 1.00 88.19 115 ALA A N 1
ATOM 911 C CA . ALA A 1 115 ? -4.669 -6.868 1.011 1.00 88.19 115 ALA A CA 1
ATOM 912 C C . ALA A 1 115 ? -6.163 -7.158 0.814 1.00 88.19 115 ALA A C 1
ATOM 914 O O . ALA A 1 115 ? -6.592 -7.739 -0.188 1.00 88.19 115 ALA A O 1
ATOM 915 N N . LYS A 1 116 ? -6.982 -6.649 1.739 1.00 89.75 116 LYS A N 1
ATOM 916 C CA . LYS A 1 116 ? -8.444 -6.631 1.605 1.00 89.75 116 LYS A CA 1
ATOM 917 C C . LYS A 1 116 ? -8.879 -5.300 1.008 1.00 89.75 116 LYS A C 1
ATOM 919 O O . LYS A 1 116 ? -8.592 -4.264 1.600 1.00 89.75 116 LYS A O 1
ATOM 924 N N . ASN A 1 117 ? -9.573 -5.327 -0.128 1.00 88.31 117 ASN A N 1
ATOM 925 C CA . ASN A 1 117 ? -10.120 -4.131 -0.770 1.00 88.31 117 ASN A CA 1
ATOM 926 C C . ASN A 1 117 ? -11.653 -4.142 -0.696 1.00 88.31 117 ASN A C 1
ATOM 928 O O . ASN A 1 117 ? -12.289 -5.048 -1.233 1.00 88.31 117 ASN A O 1
ATOM 932 N N . TYR A 1 118 ? -12.233 -3.146 -0.029 1.00 89.50 118 TYR A N 1
ATOM 933 C CA . TYR A 1 118 ? -13.674 -2.929 0.044 1.00 89.50 118 TYR A CA 1
ATOM 934 C C . TYR A 1 118 ? -14.065 -1.817 -0.926 1.00 89.50 118 TYR A C 1
ATOM 936 O O . TYR A 1 118 ? -13.649 -0.672 -0.758 1.00 89.50 118 TYR A O 1
ATOM 944 N N . CYS A 1 119 ? -14.871 -2.156 -1.930 1.00 88.75 119 CYS A N 1
ATOM 945 C CA . CYS A 1 119 ? -15.379 -1.210 -2.917 1.00 88.75 119 CYS A CA 1
ATOM 946 C C . CYS A 1 119 ? -16.821 -0.817 -2.584 1.00 88.75 119 CYS A C 1
ATOM 948 O O . CYS A 1 119 ? -17.691 -1.683 -2.486 1.00 88.75 119 CYS A O 1
ATOM 950 N N . MET A 1 120 ? -17.063 0.483 -2.422 1.00 85.19 120 MET A N 1
ATOM 951 C CA . MET A 1 120 ? -18.400 1.060 -2.280 1.00 85.19 120 MET A CA 1
ATOM 952 C C . MET A 1 120 ? -18.909 1.515 -3.651 1.00 85.19 120 MET A C 1
ATOM 954 O O . MET A 1 120 ? -18.201 2.234 -4.363 1.00 85.19 120 MET A O 1
ATOM 958 N N . ARG A 1 121 ? -20.123 1.082 -4.006 1.00 72.75 121 ARG A N 1
ATOM 959 C CA . ARG A 1 121 ? -20.830 1.482 -5.229 1.00 72.75 121 ARG A CA 1
ATOM 960 C C . ARG A 1 121 ? -21.587 2.788 -5.018 1.00 72.75 121 ARG A C 1
ATOM 962 O O . ARG A 1 121 ? -22.156 2.959 -3.918 1.00 72.75 121 ARG A O 1
#

Sequence (121 aa):
MYPKKLKEKKAIFVTGLPRAMTTLLCNILANNPKIGGGETSPLLEYVYGARYNFSNTPEVKSALSEMEMTDSFMAFCKGGMNSYAEQITTKEIYLDKSRGWIHYAPFLWKLRPDAKNYCMR

pLDDT: mean 88.95, std 9.79, range [38.38, 95.69]

Foldseek 3Di:
DDPDPLDQFAEEEEAEDPPLCQLVVLVVVVVPQQEFDSPADCLCVVLVVLVVCCVPPVVNVPDPDVVVSVVVSLVVSLVSVSVVQVVRDPHRYYYYYDNCCVVVVVVVCVSPVSYHYHYRD

Secondary structure (DSSP, 8-state):
---------EEEEEEE-TTSSHHHHHHHHHTSTTEEEEEEPSHHHHHHHHHHHHHH-HHHHT-S-HHHHHHHHHHHHHHHHHHHHHHH-SSSEEEEE-TTTTTTHHHHHHH-TT-EEEEE-

Radius of gyration: 15.56 Å; chains: 1; bounding box: 42×21×38 Å